Protein AF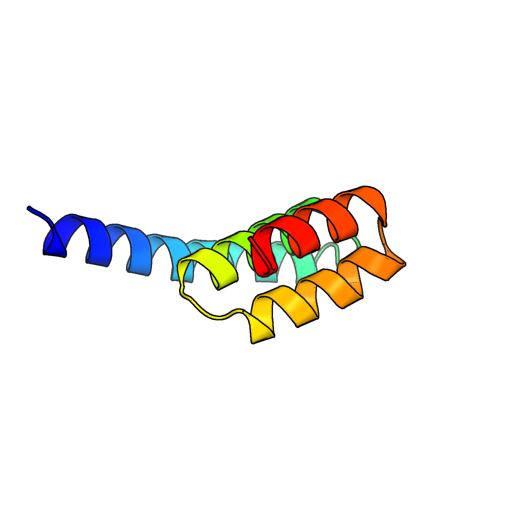-A0A1W9VS15-F1 (afdb_monomer)

Secondary structure (DSSP, 8-state):
-HHHHHHHHHHHHHHHHHHHHHHHHH-TT-HHHHHHHHHHHHHTT-HHHHHHHHHHHHHH-HHHHHHHHHHHH-

Sequence (74 aa):
YGLGWAYSQLKDYEKAIGAFKQVIRIQPDYTFAHYSLGMIYLVQGDKNAALDEYKILKDLDQDTADKLFDMIYK

pLDDT: mean 87.87, std 10.25, range [49.69, 94.81]

Solvent-accessible surface area (backbone atoms only — not comparable to full-atom values): 4015 Å² total; per-residue (Å²): 121,70,63,68,52,53,54,48,50,52,60,50,46,57,51,46,48,54,52,34,52,53,47,37,73,77,39,77,81,43,57,68,42,40,50,51,44,20,54,49,26,46,75,73,64,37,54,66,62,19,50,53,31,28,56,57,24,48,78,73,40,50,71,61,16,52,54,50,49,49,66,71,76,105

Nearest PDB structures (foldseek):
  1na3-assembly1_A  TM=7.367E-01  e=1.460E-03  unidentified
  6vfh-assembly1_A  TM=7.332E-01  e=1.738E-03  synthetic construct
  3q4a-assembly1_B  TM=7.956E-01  e=5.324E-02  Mus musculus
  4apo-assembly1_A  TM=8.640E-01  e=1.603E-01  Homo sapiens
  4apo-assembly2_B  TM=8.585E-01  e=2.549E-01  Homo sapiens

Mean predicted aligned error: 4.78 Å

Structure (mmCIF, N/CA/C/O backbone):
data_AF-A0A1W9VS15-F1
#
_entry.id   AF-A0A1W9VS15-F1
#
loop_
_atom_site.group_PDB
_atom_site.id
_atom_site.type_symbol
_atom_site.label_atom_id
_atom_site.label_alt_id
_atom_site.label_comp_id
_atom_site.label_asym_id
_atom_site.label_entity_id
_atom_site.label_seq_id
_atom_site.pdbx_PDB_ins_code
_atom_site.Cartn_x
_atom_site.Cartn_y
_atom_site.Cartn_z
_atom_site.occupancy
_atom_site.B_iso_or_equiv
_atom_site.auth_seq_id
_atom_site.auth_comp_id
_atom_site.auth_asym_id
_atom_site.auth_atom_id
_atom_site.pdbx_PDB_model_num
ATOM 1 N N . TYR A 1 1 ? 6.051 18.486 12.100 1.00 49.69 1 TYR A N 1
ATOM 2 C CA . TYR A 1 1 ? 6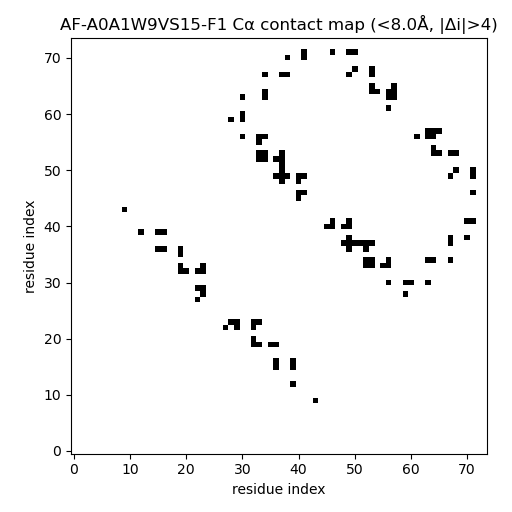.535 17.189 11.585 1.00 49.69 1 TYR A CA 1
ATOM 3 C C . TYR A 1 1 ? 5.437 16.271 11.025 1.00 49.69 1 TYR A C 1
ATOM 5 O O . TYR A 1 1 ? 5.753 15.515 10.122 1.00 49.69 1 TYR A O 1
ATOM 13 N N . GLY A 1 2 ? 4.162 16.353 11.448 1.00 56.56 2 GLY A N 1
ATOM 14 C CA . GLY A 1 2 ? 3.105 15.444 10.949 1.00 56.56 2 GLY A CA 1
ATOM 15 C C . GLY A 1 2 ? 2.622 15.670 9.505 1.00 56.56 2 GLY A C 1
ATOM 16 O O . GLY A 1 2 ? 2.342 14.707 8.802 1.00 56.56 2 GLY A O 1
ATOM 17 N N . LEU A 1 3 ? 2.582 16.921 9.025 1.00 61.16 3 LEU A N 1
ATOM 18 C CA . LEU A 1 3 ? 2.064 17.225 7.682 1.00 61.16 3 LEU A CA 1
ATOM 19 C C . LEU A 1 3 ? 3.014 16.774 6.564 1.00 61.16 3 LEU A C 1
ATOM 21 O O . LEU A 1 3 ? 2.581 16.107 5.636 1.00 61.16 3 LEU A O 1
ATOM 25 N N . GLY A 1 4 ? 4.315 17.068 6.665 1.00 66.56 4 GLY A N 1
ATOM 26 C CA . GLY A 1 4 ? 5.284 16.670 5.634 1.00 66.56 4 GLY A CA 1
ATOM 27 C C . GLY A 1 4 ? 5.371 15.153 5.439 1.00 66.56 4 GLY A C 1
ATOM 28 O O . GLY A 1 4 ? 5.524 14.687 4.316 1.00 66.56 4 GLY A O 1
ATOM 29 N N . TRP A 1 5 ? 5.201 14.379 6.514 1.00 62.72 5 TRP A N 1
ATOM 30 C CA . TRP A 1 5 ? 5.184 12.921 6.441 1.00 62.72 5 TRP A CA 1
ATOM 31 C C . TRP A 1 5 ? 3.906 12.388 5.781 1.00 62.72 5 TRP A C 1
ATOM 33 O O . TRP A 1 5 ? 4.000 11.580 4.862 1.00 62.72 5 TRP A O 1
ATOM 43 N N . ALA A 1 6 ? 2.732 12.906 6.161 1.00 63.72 6 ALA A N 1
ATOM 44 C CA . ALA A 1 6 ? 1.462 12.539 5.532 1.00 63.72 6 ALA A CA 1
ATOM 45 C C . ALA A 1 6 ? 1.428 12.896 4.033 1.00 63.72 6 ALA A C 1
ATOM 47 O O . ALA A 1 6 ? 1.012 12.080 3.218 1.00 63.72 6 ALA A O 1
ATOM 48 N N . TYR A 1 7 ? 1.933 14.073 3.647 1.00 60.31 7 TYR A N 1
ATOM 49 C CA . TYR A 1 7 ? 2.017 14.483 2.240 1.00 60.31 7 TYR A CA 1
ATOM 50 C C . TYR A 1 7 ? 3.000 13.633 1.422 1.00 60.31 7 TYR A C 1
ATOM 52 O O . TYR A 1 7 ? 2.700 13.310 0.273 1.00 60.31 7 TYR A O 1
ATOM 60 N N . SER A 1 8 ? 4.147 13.239 1.991 1.00 72.62 8 SER A N 1
ATOM 61 C CA . SER A 1 8 ? 5.051 12.291 1.323 1.00 72.62 8 SER A CA 1
ATOM 62 C C . SER A 1 8 ? 4.387 10.932 1.124 1.00 72.62 8 SER A C 1
ATOM 64 O O . SER A 1 8 ? 4.408 10.410 0.015 1.00 72.62 8 SER A O 1
ATOM 66 N N . GLN A 1 9 ? 3.739 10.396 2.162 1.00 71.88 9 GLN A N 1
ATOM 67 C CA . GLN A 1 9 ? 3.029 9.119 2.075 1.00 71.88 9 GLN A CA 1
ATOM 68 C C . GLN A 1 9 ? 1.914 9.160 1.021 1.00 71.88 9 GLN A C 1
ATOM 70 O O . GLN A 1 9 ? 1.862 8.280 0.172 1.00 71.88 9 GLN A O 1
ATOM 75 N N . LEU A 1 10 ? 1.098 10.220 0.991 1.00 73.50 10 LEU A N 1
ATOM 76 C CA . LEU A 1 10 ? 0.057 10.408 -0.029 1.00 73.50 10 LEU A CA 1
ATOM 77 C C . LEU A 1 10 ? 0.627 10.399 -1.454 1.00 73.50 10 LEU A C 1
ATOM 79 O O . LEU A 1 10 ? 0.131 9.674 -2.316 1.00 73.50 10 LEU A O 1
ATOM 83 N N . LYS A 1 11 ? 1.709 11.149 -1.689 1.00 78.88 11 LYS A N 1
ATOM 84 C CA . LYS A 1 11 ? 2.369 11.216 -3.000 1.00 78.88 11 LYS A CA 1
ATOM 85 C C . LYS A 1 11 ? 2.968 9.873 -3.423 1.00 78.88 11 LYS A C 1
ATOM 87 O O . LYS A 1 11 ? 2.991 9.552 -4.614 1.00 78.88 11 LYS A O 1
ATOM 92 N N . ASP A 1 12 ? 3.470 9.102 -2.468 1.00 84.00 12 ASP A N 1
ATOM 93 C CA . ASP A 1 12 ? 4.026 7.778 -2.729 1.00 84.00 12 ASP A CA 1
ATOM 94 C C . ASP A 1 12 ? 2.921 6.741 -2.971 1.00 84.00 12 ASP A C 1
ATOM 96 O O . ASP A 1 12 ? 3.078 5.889 -3.846 1.00 84.00 12 ASP A O 1
ATOM 100 N N . TYR A 1 13 ? 1.768 6.857 -2.303 1.00 86.69 13 TYR A N 1
ATOM 101 C CA . TYR A 1 13 ? 0.620 5.983 -2.542 1.00 86.69 13 TYR A CA 1
ATOM 102 C C . TYR A 1 13 ? 0.022 6.164 -3.937 1.00 86.69 13 TYR A C 1
ATOM 104 O O . TYR A 1 13 ? -0.256 5.169 -4.601 1.00 86.69 13 TYR A O 1
ATOM 112 N N . GLU A 1 14 ? -0.132 7.397 -4.426 1.00 86.56 14 GLU A N 1
ATOM 113 C CA . GLU A 1 14 ? -0.622 7.631 -5.794 1.00 86.56 14 GLU A CA 1
ATOM 114 C C . GLU A 1 14 ? 0.305 7.010 -6.849 1.00 86.56 14 GLU A C 1
ATOM 116 O O . GLU A 1 14 ? -0.149 6.361 -7.797 1.00 86.56 14 GLU A O 1
ATOM 121 N N . LYS A 1 15 ? 1.623 7.143 -6.660 1.00 88.88 15 LYS A N 1
ATOM 122 C CA . LYS A 1 15 ? 2.613 6.497 -7.532 1.00 88.88 15 LYS A CA 1
ATOM 123 C C . LYS A 1 15 ? 2.549 4.976 -7.441 1.00 88.88 15 LYS A C 1
ATOM 125 O O . LYS A 1 15 ? 2.618 4.310 -8.473 1.00 88.88 15 LYS A O 1
ATOM 130 N N . ALA A 1 16 ? 2.413 4.435 -6.232 1.00 89.38 16 ALA A N 1
ATOM 131 C CA . ALA A 1 16 ? 2.311 3.000 -6.006 1.00 89.38 16 ALA A CA 1
ATOM 132 C C . ALA A 1 16 ? 1.053 2.422 -6.669 1.00 89.38 16 ALA A C 1
ATOM 134 O O . ALA A 1 16 ? 1.156 1.428 -7.384 1.00 89.38 16 ALA A O 1
ATOM 135 N N . ILE A 1 17 ? -0.099 3.091 -6.544 1.00 90.81 17 ILE A N 1
ATOM 136 C CA . ILE A 1 17 ? -1.330 2.736 -7.266 1.00 90.81 17 ILE A CA 1
ATOM 137 C C . ILE A 1 17 ? -1.068 2.687 -8.772 1.00 90.81 17 ILE A C 1
ATOM 139 O O . ILE A 1 17 ? -1.437 1.717 -9.432 1.00 90.81 17 ILE A O 1
ATOM 143 N N . GLY A 1 18 ? -0.407 3.708 -9.325 1.00 91.25 18 GLY A N 1
ATOM 144 C CA . GLY A 1 18 ? -0.045 3.740 -10.741 1.00 91.25 18 GLY A CA 1
ATOM 145 C C . GLY A 1 18 ? 0.822 2.548 -11.157 1.00 91.25 18 GLY A C 1
ATOM 146 O O . GLY A 1 18 ? 0.535 1.909 -12.170 1.00 91.25 18 GLY A O 1
ATOM 147 N N . ALA A 1 19 ? 1.841 2.216 -10.362 1.00 90.62 19 ALA A N 1
ATOM 148 C CA . ALA A 1 19 ? 2.728 1.085 -10.616 1.00 90.62 19 ALA A CA 1
ATOM 149 C C . ALA A 1 19 ? 1.978 -0.255 -10.563 1.00 90.62 19 ALA A C 1
ATOM 151 O O . ALA A 1 19 ? 2.060 -1.034 -11.512 1.00 90.62 19 ALA A O 1
ATOM 152 N N . PHE A 1 20 ? 1.187 -0.498 -9.514 1.00 92.31 20 PHE A N 1
ATOM 153 C CA . PHE A 1 20 ? 0.412 -1.732 -9.379 1.00 92.31 20 PHE A CA 1
ATOM 154 C C . PHE A 1 20 ? -0.650 -1.870 -10.466 1.00 92.31 20 PHE A C 1
ATOM 156 O O . PHE A 1 20 ? -0.803 -2.953 -11.017 1.00 92.31 20 PHE A O 1
ATOM 163 N N . LYS A 1 21 ? -1.301 -0.778 -10.882 1.00 92.12 21 LYS A N 1
ATOM 164 C CA . LYS A 1 21 ? -2.221 -0.809 -12.027 1.00 92.12 21 LYS A CA 1
ATOM 165 C C . LYS A 1 21 ? -1.524 -1.196 -13.329 1.00 92.12 21 LYS A C 1
ATOM 167 O O . LYS A 1 21 ? -2.114 -1.917 -14.125 1.00 92.12 21 LYS A O 1
ATOM 172 N N . GLN A 1 22 ? -0.284 -0.761 -13.567 1.00 93.69 22 GLN A N 1
ATOM 173 C CA . GLN A 1 22 ? 0.469 -1.242 -14.734 1.00 93.69 22 GLN A CA 1
ATOM 174 C C . GLN A 1 22 ? 0.799 -2.731 -14.615 1.00 93.69 22 GLN A C 1
ATOM 176 O O . GLN A 1 22 ? 0.677 -3.446 -15.604 1.00 93.69 22 GLN A O 1
ATOM 181 N N . VAL A 1 23 ? 1.154 -3.212 -13.418 1.00 91.25 23 VAL A N 1
ATOM 182 C CA . VAL A 1 23 ? 1.375 -4.647 -13.182 1.00 91.25 23 VAL A CA 1
ATOM 183 C C . VAL A 1 23 ? 0.103 -5.439 -13.474 1.00 91.25 23 VAL A C 1
ATOM 185 O O . VAL A 1 23 ? 0.168 -6.375 -14.257 1.00 91.25 23 VAL A O 1
ATOM 188 N N . ILE A 1 24 ? -1.052 -5.009 -12.961 1.00 92.50 24 ILE A N 1
ATOM 189 C CA . ILE A 1 24 ? -2.360 -5.646 -13.199 1.00 92.50 24 ILE A CA 1
ATOM 190 C C . ILE A 1 24 ? -2.723 -5.638 -14.693 1.00 92.50 24 ILE A C 1
ATOM 192 O O . ILE A 1 24 ? -3.293 -6.594 -15.204 1.00 92.50 24 ILE A O 1
ATOM 196 N N . ARG A 1 25 ? -2.347 -4.594 -15.446 1.00 92.69 25 ARG A N 1
ATOM 197 C CA . ARG A 1 25 ? -2.549 -4.570 -16.909 1.00 92.69 25 ARG A CA 1
ATOM 198 C C . ARG A 1 25 ? -1.725 -5.624 -17.648 1.00 92.69 25 ARG A C 1
ATOM 200 O O . ARG A 1 25 ? -2.139 -6.047 -18.722 1.00 92.69 25 ARG A O 1
ATOM 207 N N . ILE A 1 26 ? -0.556 -5.989 -17.124 1.00 94.19 26 ILE A N 1
ATOM 208 C CA . ILE A 1 26 ? 0.335 -6.991 -17.727 1.00 94.19 26 ILE A CA 1
ATOM 209 C C . ILE A 1 26 ? -0.027 -8.394 -17.221 1.00 94.19 26 ILE A C 1
ATOM 211 O O . ILE A 1 26 ? -0.009 -9.351 -17.989 1.00 94.19 26 ILE A O 1
ATOM 215 N N . GLN A 1 27 ? -0.352 -8.509 -15.935 1.00 90.81 27 GLN A N 1
ATOM 216 C CA . GLN A 1 27 ? -0.716 -9.737 -15.239 1.00 90.81 27 GLN A CA 1
ATOM 217 C C . GLN A 1 27 ? -1.949 -9.471 -14.366 1.00 90.81 27 GLN A C 1
ATOM 219 O O . GLN A 1 27 ? -1.804 -9.113 -13.194 1.00 90.81 27 GLN A O 1
ATOM 224 N N . PRO A 1 28 ? -3.159 -9.635 -14.925 1.00 88.94 28 PRO A N 1
ATOM 225 C CA . PRO A 1 28 ? -4.400 -9.397 -14.190 1.00 88.94 28 PRO A CA 1
ATOM 226 C C . PRO A 1 28 ? -4.639 -10.423 -13.080 1.00 88.94 28 PRO A C 1
ATOM 228 O O . PRO A 1 28 ? -5.399 -10.155 -12.167 1.00 88.94 28 PRO A O 1
ATOM 231 N N . ASP A 1 29 ? -3.958 -11.566 -13.121 1.00 90.88 29 ASP A N 1
ATOM 232 C CA . ASP A 1 29 ? -4.079 -12.612 -12.102 1.00 90.88 29 ASP A CA 1
ATOM 233 C C . ASP A 1 29 ? -2.994 -12.496 -11.017 1.00 90.88 29 ASP A C 1
ATOM 235 O O . ASP A 1 29 ? -2.770 -13.418 -10.233 1.00 90.88 29 ASP A O 1
ATOM 239 N N . TYR A 1 30 ? -2.255 -11.379 -10.975 1.00 92.75 30 TYR A N 1
ATOM 240 C CA . TYR A 1 30 ? -1.165 -11.211 -10.020 1.00 92.75 30 TYR A CA 1
ATOM 241 C C . TYR A 1 30 ? -1.691 -10.796 -8.644 1.00 92.75 30 TYR A C 1
ATOM 243 O O . TYR A 1 30 ? -1.755 -9.613 -8.294 1.00 92.75 30 TYR A O 1
ATOM 251 N N . THR A 1 31 ? -2.009 -11.804 -7.833 1.00 91.75 31 THR A N 1
ATOM 252 C CA . THR A 1 31 ? -2.549 -11.7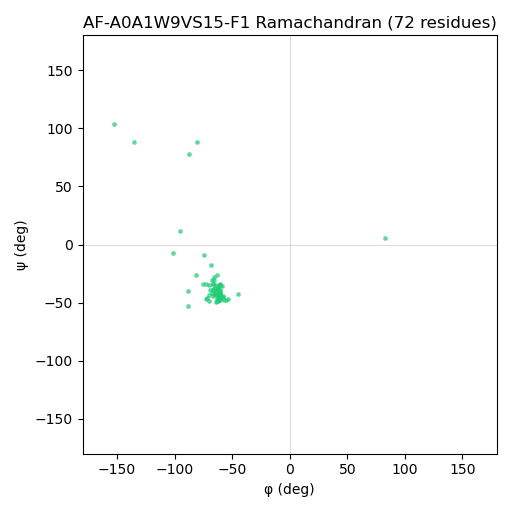00 -6.470 1.00 91.75 31 THR A CA 1
ATOM 253 C C . THR A 1 31 ? -1.828 -10.656 -5.611 1.00 91.75 31 THR A C 1
ATOM 255 O O . THR A 1 31 ? -2.453 -9.853 -4.923 1.00 91.75 31 THR A O 1
ATOM 258 N N . PHE A 1 32 ? -0.496 -10.591 -5.678 1.00 89.81 32 PHE A N 1
ATOM 259 C CA . PHE A 1 32 ? 0.273 -9.649 -4.864 1.00 89.81 32 PHE A CA 1
ATOM 260 C C . PHE A 1 32 ? 0.038 -8.176 -5.240 1.00 89.81 32 PHE A C 1
ATOM 262 O O . PHE A 1 32 ? 0.057 -7.314 -4.357 1.00 89.81 32 PHE A O 1
ATOM 269 N N . ALA A 1 33 ? -0.198 -7.863 -6.522 1.00 92.38 33 ALA A N 1
ATOM 270 C CA . ALA A 1 33 ? -0.533 -6.496 -6.923 1.00 92.38 33 ALA A CA 1
ATOM 271 C C . ALA A 1 33 ? -1.925 -6.097 -6.432 1.00 92.38 33 ALA A C 1
ATOM 273 O O . ALA A 1 33 ? -2.056 -5.006 -5.885 1.00 92.38 33 ALA A O 1
ATOM 274 N N . HIS A 1 34 ? -2.919 -6.980 -6.549 1.00 94.06 34 HIS A N 1
ATOM 275 C CA . HIS A 1 34 ? -4.265 -6.735 -6.023 1.00 94.06 34 HIS A CA 1
ATOM 276 C C . HIS A 1 34 ? -4.257 -6.544 -4.501 1.00 94.06 34 HIS A C 1
ATOM 278 O O . HIS A 1 34 ? -4.820 -5.580 -3.986 1.00 94.06 34 HIS A O 1
ATOM 284 N N . TYR A 1 35 ? -3.520 -7.388 -3.771 1.00 93.88 35 TYR A N 1
ATOM 285 C CA . TYR A 1 35 ? -3.371 -7.256 -2.319 1.00 93.88 35 TYR A CA 1
ATOM 286 C C . TYR A 1 35 ? -2.697 -5.940 -1.921 1.00 93.88 35 TYR A C 1
ATOM 288 O O . TYR A 1 35 ? -3.184 -5.217 -1.051 1.00 93.88 35 TYR A O 1
ATOM 296 N N . SE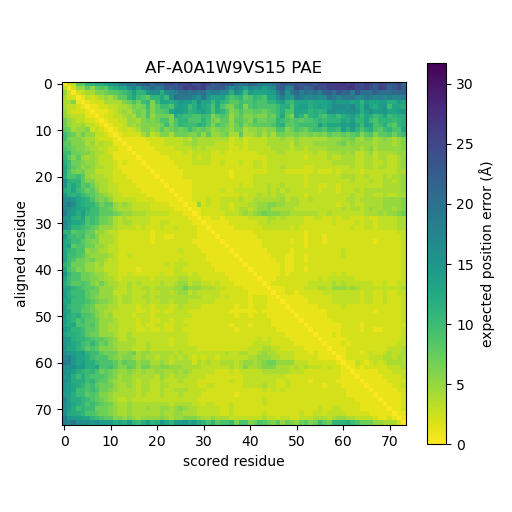R A 1 36 ? -1.589 -5.598 -2.583 1.00 92.38 36 SER A N 1
ATOM 297 C CA . SER A 1 36 ? -0.862 -4.353 -2.314 1.00 92.38 36 SER A CA 1
ATOM 298 C C . SER A 1 36 ? -1.712 -3.125 -2.634 1.00 92.38 36 SER A C 1
ATOM 300 O O . SER A 1 36 ? -1.690 -2.147 -1.888 1.00 92.38 36 SER A O 1
ATOM 302 N N . LEU A 1 37 ? -2.491 -3.182 -3.715 1.00 94.06 37 LEU A N 1
ATOM 303 C CA . LEU A 1 37 ? -3.391 -2.115 -4.123 1.00 94.06 37 LEU A CA 1
ATOM 304 C C . LEU A 1 37 ? -4.536 -1.932 -3.112 1.00 94.06 37 LEU A C 1
ATOM 306 O O . LEU A 1 37 ? -4.776 -0.807 -2.673 1.00 94.06 37 LEU A O 1
ATOM 310 N N . GLY A 1 38 ? -5.148 -3.025 -2.646 1.00 94.56 38 GLY A N 1
ATOM 311 C CA . GLY A 1 38 ? -6.156 -2.997 -1.583 1.00 94.56 38 GLY A CA 1
ATOM 312 C C . GLY A 1 38 ? -5.618 -2.435 -0.264 1.00 94.56 38 GLY A C 1
ATOM 313 O O . GLY A 1 38 ? -6.259 -1.593 0.361 1.00 94.56 38 GLY A O 1
ATOM 314 N N . MET A 1 39 ? -4.398 -2.815 0.125 1.00 92.69 39 MET A N 1
ATOM 315 C CA . MET A 1 39 ? -3.716 -2.260 1.300 1.00 92.69 39 MET A CA 1
ATOM 316 C C . MET A 1 39 ? -3.477 -0.751 1.177 1.00 92.69 39 MET A C 1
ATOM 318 O O . MET A 1 39 ? -3.691 -0.010 2.135 1.00 92.69 39 MET A O 1
ATOM 322 N N . ILE A 1 40 ? -3.059 -0.271 0.003 1.00 91.62 40 ILE A N 1
ATOM 323 C CA . ILE A 1 40 ? -2.869 1.166 -0.229 1.00 91.62 40 ILE A CA 1
ATOM 324 C C . ILE A 1 40 ? -4.204 1.909 -0.146 1.00 91.62 40 ILE A C 1
ATOM 326 O O . ILE A 1 40 ? -4.270 2.964 0.486 1.00 91.62 40 ILE A O 1
ATOM 330 N N . TYR A 1 41 ? -5.272 1.353 -0.721 1.00 93.19 41 TYR A N 1
ATOM 331 C CA . TYR A 1 41 ? -6.612 1.927 -0.611 1.00 93.19 41 TYR A CA 1
ATOM 332 C C . TYR A 1 41 ? -7.088 2.008 0.842 1.00 93.19 41 TYR A C 1
ATOM 334 O O . TYR A 1 41 ? -7.600 3.049 1.255 1.00 93.19 41 TYR A O 1
ATOM 342 N N . LEU A 1 42 ? -6.809 0.990 1.661 1.00 91.56 42 LEU A N 1
ATOM 343 C CA . LEU A 1 42 ? -7.088 1.033 3.098 1.00 91.56 42 LEU A CA 1
ATOM 344 C C . LEU A 1 42 ? -6.349 2.150 3.825 1.00 91.56 42 LEU A C 1
ATOM 346 O O . LEU A 1 42 ? -6.952 2.854 4.634 1.00 91.56 42 LEU A O 1
ATOM 350 N N . VAL A 1 43 ? -5.067 2.350 3.520 1.00 88.19 43 VAL A N 1
ATOM 351 C CA . VAL A 1 43 ? -4.279 3.429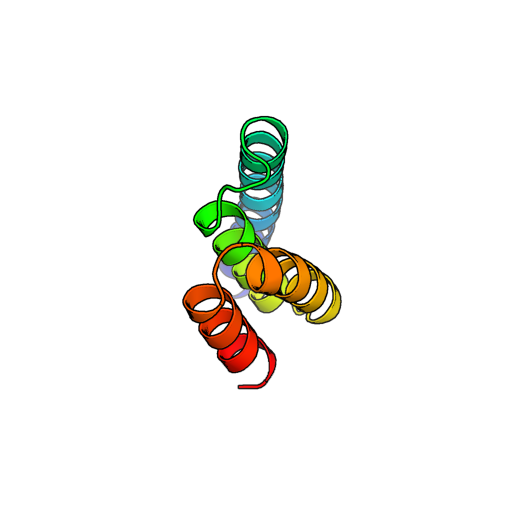 4.131 1.00 88.19 43 VAL A CA 1
ATOM 352 C C . VAL A 1 43 ? -4.776 4.810 3.688 1.00 88.19 43 V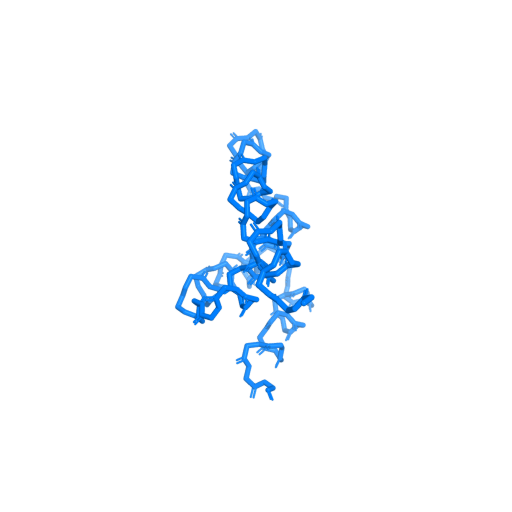AL A C 1
ATOM 354 O O . VAL A 1 43 ? -4.728 5.758 4.471 1.00 88.19 43 VAL A O 1
ATOM 357 N N . GLN A 1 44 ? -5.315 4.928 2.472 1.00 87.69 44 GLN A N 1
ATOM 358 C CA . GLN A 1 44 ? -6.001 6.141 2.013 1.00 87.69 44 GLN A CA 1
ATOM 359 C C . GLN A 1 44 ? -7.399 6.328 2.630 1.00 87.69 44 GLN A C 1
ATOM 361 O O . GLN A 1 44 ? -7.994 7.393 2.475 1.00 87.69 44 GLN A O 1
ATOM 366 N N . GLY A 1 45 ? -7.919 5.326 3.344 1.00 89.00 45 GLY A N 1
ATOM 367 C CA . GLY A 1 45 ? -9.269 5.323 3.910 1.00 89.00 45 GLY A CA 1
ATOM 368 C C . GLY A 1 45 ? -10.361 4.907 2.919 1.00 89.00 45 GLY A C 1
ATOM 369 O O . GLY A 1 45 ? -11.541 4.929 3.271 1.00 89.00 45 GLY A O 1
ATOM 370 N N . ASP A 1 46 ? -9.995 4.490 1.706 1.00 90.88 46 ASP A N 1
ATOM 371 C CA . ASP A 1 46 ? -10.928 4.005 0.691 1.00 90.88 46 ASP A CA 1
ATOM 372 C C . ASP A 1 46 ? -11.185 2.501 0.857 1.00 90.88 46 ASP A C 1
ATOM 374 O O . ASP A 1 46 ? -10.662 1.641 0.145 1.00 90.88 46 ASP A O 1
ATOM 378 N N . LYS A 1 47 ? -12.023 2.172 1.843 1.00 92.38 47 LYS A N 1
ATOM 379 C CA . LYS A 1 47 ? -12.447 0.786 2.090 1.00 92.38 47 LYS A CA 1
ATOM 380 C C . LYS A 1 47 ? -13.243 0.191 0.923 1.00 92.38 47 LYS A C 1
ATOM 382 O O . LYS A 1 47 ? -13.239 -1.026 0.762 1.00 92.38 47 LYS A O 1
ATOM 387 N N . ASN A 1 48 ? -13.911 1.017 0.113 1.00 93.38 48 ASN A N 1
ATOM 388 C CA . ASN A 1 48 ? -14.693 0.534 -1.025 1.00 93.38 48 ASN A CA 1
ATOM 389 C C . ASN A 1 48 ? -13.771 -0.006 -2.118 1.00 93.38 48 ASN A C 1
ATOM 391 O O . ASN A 1 48 ? -13.958 -1.135 -2.563 1.00 93.38 48 ASN A O 1
ATOM 395 N N . ALA A 1 49 ? -12.735 0.755 -2.480 1.00 92.81 49 ALA A N 1
ATOM 396 C CA . ALA A 1 49 ? -11.749 0.301 -3.454 1.00 92.81 49 ALA A CA 1
ATOM 397 C C . ALA A 1 49 ? -10.997 -0.949 -2.963 1.00 92.81 49 ALA A C 1
ATOM 399 O O . ALA A 1 49 ? -10.792 -1.887 -3.729 1.00 92.81 49 ALA A O 1
ATOM 400 N N . ALA A 1 50 ? -10.670 -1.026 -1.668 1.00 94.81 50 ALA A N 1
ATOM 401 C CA . ALA A 1 50 ? -10.090 -2.236 -1.084 1.00 94.81 50 ALA A CA 1
ATOM 402 C C .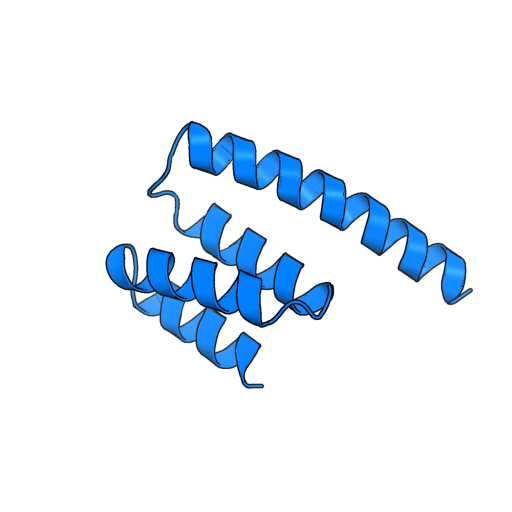 ALA A 1 50 ? -11.029 -3.458 -1.163 1.00 94.81 50 ALA A C 1
ATOM 404 O O . ALA A 1 50 ? -10.569 -4.571 -1.414 1.00 94.81 50 ALA A O 1
ATOM 405 N N . LEU A 1 51 ? -12.343 -3.264 -0.989 1.00 94.75 51 LEU A N 1
ATOM 406 C CA . LEU A 1 51 ? -13.343 -4.325 -1.149 1.00 94.75 51 LEU A CA 1
ATOM 407 C C . LEU A 1 51 ? -13.461 -4.817 -2.594 1.00 94.75 51 LEU A C 1
ATOM 409 O O . LEU A 1 51 ? -13.732 -5.999 -2.803 1.00 94.75 51 LEU A O 1
ATOM 413 N N . ASP A 1 52 ? -13.279 -3.949 -3.587 1.00 94.62 52 ASP A N 1
ATOM 414 C CA . ASP A 1 52 ? -13.250 -4.384 -4.984 1.00 94.62 52 ASP A CA 1
ATOM 415 C C . ASP A 1 52 ? -12.011 -5.237 -5.283 1.00 94.62 52 ASP A C 1
ATOM 417 O O . ASP A 1 52 ? -12.151 -6.304 -5.882 1.00 94.62 52 ASP A O 1
ATOM 421 N N . GLU A 1 53 ? -10.837 -4.863 -4.766 1.00 94.56 53 GLU A N 1
ATOM 422 C CA . GLU A 1 53 ? -9.635 -5.707 -4.861 1.00 94.56 53 GLU A CA 1
ATOM 423 C C . GLU A 1 53 ? -9.815 -7.048 -4.132 1.00 94.56 53 GLU A C 1
ATOM 425 O O . GLU A 1 53 ? -9.416 -8.092 -4.644 1.00 94.56 53 GLU A O 1
ATOM 430 N N . TYR A 1 54 ? -10.486 -7.053 -2.974 1.00 94.56 54 TYR A N 1
ATOM 431 C CA . TYR A 1 54 ? -10.846 -8.285 -2.265 1.00 94.56 54 TYR A CA 1
ATOM 432 C C . TYR A 1 54 ? -11.701 -9.226 -3.119 1.00 94.56 54 TYR A C 1
ATOM 434 O O . TYR A 1 54 ? -11.445 -10.428 -3.133 1.00 94.56 54 TYR A O 1
ATOM 442 N N . LYS A 1 55 ? -12.707 -8.709 -3.836 1.00 94.31 55 LYS A N 1
ATOM 443 C CA . LYS A 1 55 ? -13.559 -9.549 -4.695 1.00 94.31 55 LYS A CA 1
ATOM 444 C C . LYS A 1 55 ? -12.742 -10.217 -5.793 1.00 94.31 55 LYS A C 1
ATOM 446 O O . LYS A 1 55 ? -12.927 -11.402 -6.021 1.00 94.31 55 LYS A O 1
ATOM 451 N N . ILE A 1 56 ? -11.828 -9.478 -6.421 1.00 93.00 56 ILE A N 1
ATOM 452 C CA . ILE A 1 56 ? -10.937 -10.028 -7.450 1.00 93.00 56 ILE A CA 1
ATOM 453 C C . ILE A 1 56 ? -10.035 -11.103 -6.838 1.00 93.00 56 ILE A C 1
ATOM 455 O O . ILE A 1 56 ? -9.946 -12.215 -7.351 1.00 93.00 56 ILE A O 1
ATOM 459 N N . LEU A 1 57 ? -9.413 -10.800 -5.696 1.00 93.75 57 LEU A N 1
ATOM 460 C CA . LEU A 1 57 ? -8.572 -11.751 -4.974 1.00 93.75 57 LEU A CA 1
ATOM 461 C C . LEU A 1 57 ? -9.324 -13.014 -4.579 1.00 93.75 57 LEU A C 1
ATOM 463 O O . LEU A 1 57 ? -8.737 -14.083 -4.605 1.00 93.75 57 LEU A O 1
ATOM 467 N N . LYS A 1 58 ? -10.606 -12.918 -4.233 1.00 94.31 58 LYS A N 1
ATOM 468 C CA . LYS A 1 58 ? -11.406 -14.072 -3.821 1.00 94.31 58 LYS A CA 1
ATOM 469 C C . LYS A 1 58 ? -11.498 -15.141 -4.912 1.00 94.31 58 LYS A C 1
ATOM 471 O O . LYS A 1 58 ? -11.519 -16.323 -4.579 1.00 94.31 58 LYS A O 1
ATOM 476 N N . ASP A 1 59 ? -11.540 -14.732 -6.177 1.00 92.06 59 ASP A N 1
ATOM 477 C CA . ASP A 1 59 ? -11.543 -15.642 -7.326 1.00 92.06 59 ASP A CA 1
ATOM 478 C C . ASP A 1 59 ? -10.132 -16.145 -7.693 1.00 92.06 59 ASP A C 1
ATOM 480 O O . ASP A 1 59 ? -9.998 -17.238 -8.242 1.00 92.06 59 ASP A O 1
ATOM 484 N N . LEU A 1 60 ? -9.079 -15.382 -7.374 1.00 90.69 60 LEU A N 1
ATOM 485 C CA . LEU A 1 60 ? -7.684 -15.724 -7.693 1.00 90.69 60 LEU A CA 1
ATOM 486 C C . LEU A 1 60 ? -7.000 -16.572 -6.609 1.00 90.69 60 LEU A C 1
ATOM 488 O O . LEU A 1 60 ? -6.408 -17.609 -6.898 1.00 90.69 60 LEU A O 1
ATOM 492 N N . ASP A 1 61 ? -7.043 -16.100 -5.365 1.00 91.62 61 ASP A N 1
ATOM 493 C CA . ASP A 1 61 ? -6.416 -16.700 -4.193 1.00 91.62 61 ASP A CA 1
ATOM 494 C C . ASP A 1 61 ? -7.182 -16.321 -2.916 1.00 91.62 61 ASP A C 1
ATOM 496 O O . ASP A 1 61 ? -7.078 -15.212 -2.378 1.00 91.62 61 ASP A O 1
ATOM 500 N N . GLN A 1 62 ? -7.951 -17.283 -2.414 1.00 92.56 62 GLN A N 1
ATOM 501 C CA . GLN A 1 62 ? -8.831 -17.077 -1.271 1.00 92.56 62 GLN A CA 1
ATOM 502 C C . GLN A 1 62 ? -8.066 -16.720 0.018 1.00 92.56 62 GLN A C 1
ATOM 504 O O . GLN A 1 62 ? -8.525 -15.863 0.766 1.00 92.56 62 GLN A O 1
ATOM 509 N N . ASP A 1 63 ? -6.885 -17.302 0.260 1.00 93.50 63 ASP A N 1
ATOM 510 C CA . ASP A 1 63 ? -6.082 -17.024 1.464 1.00 93.50 63 ASP A CA 1
ATOM 511 C C . ASP A 1 63 ? -5.642 -15.552 1.527 1.00 93.50 63 ASP A C 1
ATOM 513 O O . ASP A 1 63 ? -5.749 -14.888 2.564 1.00 93.50 63 ASP A O 1
ATOM 517 N N . THR A 1 64 ? -5.199 -15.006 0.395 1.00 92.44 64 THR A N 1
ATOM 518 C CA . THR A 1 64 ? -4.825 -13.593 0.295 1.00 92.44 64 THR A CA 1
ATOM 519 C C . THR A 1 64 ? -6.047 -12.679 0.375 1.00 92.44 64 THR A C 1
ATOM 521 O O . THR A 1 64 ? -5.970 -11.602 0.976 1.00 92.44 64 THR A O 1
ATOM 524 N N . ALA A 1 65 ? -7.186 -13.107 -0.174 1.00 93.56 65 ALA A N 1
ATOM 525 C CA . ALA A 1 65 ? -8.446 -12.384 -0.049 1.00 93.56 65 ALA A CA 1
ATOM 526 C C . ALA A 1 65 ? -8.887 -12.277 1.419 1.00 93.56 65 ALA A C 1
ATOM 528 O O . ALA A 1 65 ? -9.170 -11.178 1.891 1.00 93.56 65 ALA A O 1
ATOM 529 N N . ASP A 1 66 ? -8.886 -13.381 2.167 1.00 93.88 66 ASP A N 1
ATOM 530 C CA . ASP A 1 66 ? -9.272 -13.398 3.582 1.00 93.88 66 ASP A CA 1
ATOM 531 C C . ASP A 1 66 ? -8.369 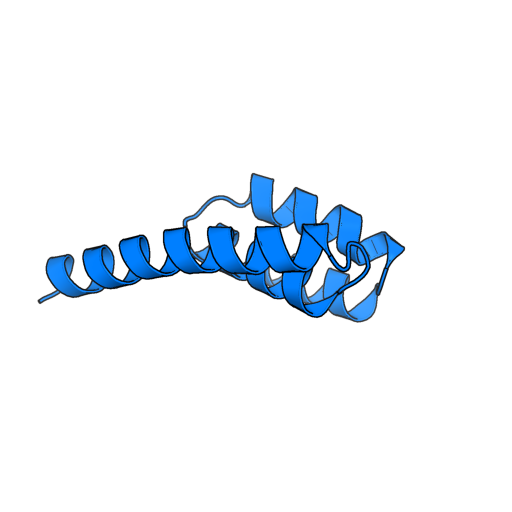-12.487 4.429 1.00 93.88 66 ASP A C 1
ATOM 533 O O . ASP A 1 66 ? -8.860 -11.737 5.276 1.00 93.88 66 ASP A O 1
ATOM 537 N N . LYS A 1 67 ? -7.060 -12.452 4.142 1.00 93.69 67 LYS A N 1
ATOM 538 C CA . LYS A 1 67 ? -6.126 -11.507 4.781 1.00 93.69 67 LYS A CA 1
ATOM 539 C C . LYS A 1 67 ? -6.480 -10.052 4.494 1.00 93.69 67 LYS A C 1
ATOM 541 O O . LYS A 1 67 ? -6.476 -9.234 5.412 1.00 93.69 67 LYS A O 1
ATOM 546 N N . LEU A 1 68 ? -6.768 -9.710 3.236 1.00 93.00 68 LEU A N 1
ATOM 547 C CA . LEU A 1 68 ? -7.162 -8.345 2.887 1.00 93.00 68 LEU A CA 1
ATOM 548 C C . LEU A 1 68 ? -8.492 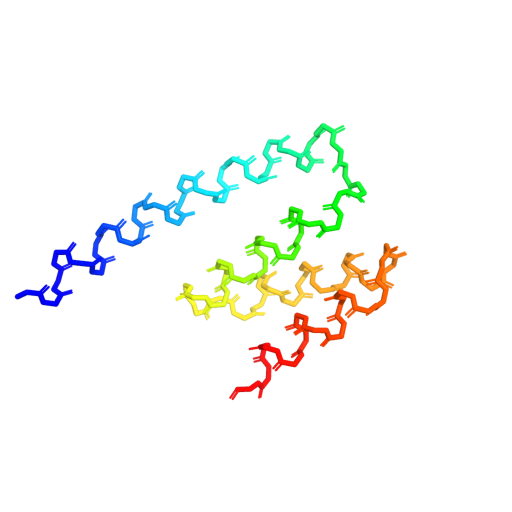-7.980 3.554 1.00 93.00 68 LEU A C 1
ATOM 550 O O . LEU A 1 68 ? -8.628 -6.881 4.080 1.00 93.00 68 LEU A O 1
ATOM 554 N N . PHE A 1 69 ? -9.447 -8.909 3.582 1.00 94.12 69 PHE A N 1
ATOM 555 C CA . PHE A 1 69 ? -10.740 -8.725 4.229 1.00 94.12 69 PHE A CA 1
ATOM 556 C C . PHE A 1 69 ? -10.605 -8.461 5.728 1.00 94.12 69 PHE A C 1
ATOM 558 O O . PHE A 1 69 ? -11.180 -7.490 6.214 1.00 94.12 69 PHE A O 1
ATOM 565 N N . ASP A 1 70 ? -9.795 -9.244 6.447 1.00 94.06 70 ASP A N 1
ATOM 566 C CA . ASP A 1 70 ? -9.501 -8.986 7.863 1.00 94.06 70 ASP A CA 1
ATOM 567 C C . ASP A 1 70 ? -8.993 -7.552 8.053 1.00 94.06 70 ASP A C 1
ATOM 569 O O . ASP A 1 70 ? -9.536 -6.802 8.857 1.00 94.06 70 ASP A O 1
ATOM 573 N N . MET A 1 71 ? -8.053 -7.108 7.216 1.00 91.94 71 MET A N 1
ATOM 574 C CA . MET A 1 71 ? -7.509 -5.748 7.268 1.00 91.94 71 MET A CA 1
ATOM 575 C C . MET A 1 71 ? -8.533 -4.650 6.930 1.00 91.94 71 MET A C 1
ATOM 577 O O . MET A 1 71 ? -8.401 -3.533 7.428 1.00 91.94 71 MET A O 1
ATOM 581 N N . ILE A 1 72 ? -9.553 -4.935 6.110 1.00 92.81 72 ILE A N 1
ATOM 582 C CA . ILE A 1 72 ? -10.640 -3.985 5.805 1.00 92.81 72 ILE A CA 1
ATOM 583 C C . ILE A 1 72 ? -11.539 -3.760 7.030 1.00 92.81 72 ILE A C 1
ATOM 585 O O . ILE A 1 72 ? -12.002 -2.632 7.261 1.00 92.81 72 ILE A O 1
ATOM 589 N N . TYR A 1 73 ? -11.809 -4.819 7.794 1.00 87.94 73 TYR A N 1
ATOM 590 C CA . TYR A 1 73 ? -12.772 -4.814 8.903 1.00 87.94 73 TYR A CA 1
ATOM 591 C C . TYR A 1 73 ? -12.143 -4.717 10.296 1.00 87.94 73 TYR A C 1
ATOM 593 O O . TYR A 1 73 ? -12.876 -4.537 11.271 1.00 87.94 73 TYR A O 1
ATOM 601 N N . LYS A 1 74 ? -10.818 -4.794 10.380 1.00 81.31 74 LYS A N 1
ATOM 602 C CA . LYS A 1 74 ? -10.029 -4.479 11.571 1.00 81.31 74 LYS A CA 1
ATOM 603 C C . LYS A 1 74 ? -10.060 -2.987 11.904 1.00 81.31 74 LYS A C 1
ATOM 605 O O . LYS A 1 74 ? -9.989 -2.690 13.116 1.00 81.31 74 LYS A O 1
#

Radius of gyration: 12.68 Å; Cα contacts (8 Å, |Δi|>4): 69; chains: 1; bounding box: 21×34×29 Å

Foldseek 3Di:
DVPVVVVVLVVVLVVLLVVLVVVCVVPVLPLVSLLVNLVSCVVVVNLVSNVVSLVSNCVRPVVSSVVSVVSSVD